Protein AF-A0A645IFC3-F1 (afdb_monomer)

Secondary structure (DSSP, 8-state):
--HHHHHHHHHHHHHHHHHHT--TT--EEEEEEEETTEEEEEEEEE-TTSS-EEEEEEEEEGGGHHHHHHHHHHHHIIIIIHHHHHHHH--

Nearest PDB structures (foldseek):
  1ypn-assembly1_A  TM=9.406E-01  e=2.225E-09  Escherichia coli
  2ypn-assembly1_A  TM=9.308E-01  e=8.409E-09  Escherichia coli
  1pda-assembly1_A  TM=9.397E-01  e=8.958E-09  Escherichia coli
  5h6o-assembly1_A  TM=9.468E-01  e=8.958E-09  Vibrio cholerae
  1ah5-assembly1_A  TM=9.312E-01  e=1.395E-08  Escherichia coli

pLDDT: mean 88.87, std 12.13, range [46.0, 98.25]

Radius of gyration: 13.33 Å; Cα contacts (8 Å, |Δi|>4): 161; chains: 1; bounding box: 34×25×36 Å

Foldseek 3Di:
DDPLQVVLFVLLQVLLCVLLPADPPWPKDWTWDDDPQKIKIKIKGAAPVRPDMQIDIDMDGSVCSNVRSNVRNVVSCVVCSVVSRVVVVVD

Organism: NCBI:txid1076179

Solvent-accessible surface area (backbone atoms only — not comparable to full-atom values): 4993 Å² total; per-residue (Å²): 138,56,71,67,51,53,48,27,24,52,41,14,41,52,31,19,53,62,64,59,61,62,60,103,81,57,58,65,49,65,49,48,50,64,62,88,65,34,30,40,39,40,37,36,40,43,32,95,86,65,85,47,76,41,73,54,70,50,73,47,47,40,92,42,20,47,59,52,13,37,53,49,29,54,51,44,38,74,70,51,34,44,61,48,54,54,68,62,69,80,112

Mean predicted aligned error: 4.61 Å

Sequence (91 aa):
MNDNDTIAAVTAERAYLREVQGGCQVPVGVHGEVNGDQLLLEATILKIDGTREVREQICGNCSEAEALGVKLAQQMLAAGGKEILDELIEY

Structure (mmCIF, N/CA/C/O backbone):
data_AF-A0A645IFC3-F1
#
_entry.id   AF-A0A645IFC3-F1
#
loop_
_atom_site.group_PDB
_atom_site.id
_atom_site.type_symbol
_atom_site.label_atom_id
_atom_site.label_alt_id
_atom_site.label_comp_id
_atom_site.label_asym_id
_atom_site.label_entity_id
_atom_site.label_seq_id
_atom_site.pdbx_PDB_ins_code
_atom_site.Cartn_x
_atom_site.Cartn_y
_atom_site.Cartn_z
_atom_site.occupancy
_atom_site.B_iso_or_equiv
_atom_site.auth_seq_id
_atom_site.auth_comp_id
_atom_site.auth_asym_id
_atom_site.auth_atom_id
_atom_site.pdbx_PDB_model_num
ATOM 1 N N . MET A 1 1 ? -6.924 16.644 14.510 1.00 52.72 1 MET A N 1
ATOM 2 C CA . MET A 1 1 ? -6.163 15.545 13.892 1.00 52.72 1 MET A CA 1
ATOM 3 C C . MET A 1 1 ? -5.939 14.525 14.994 1.00 52.72 1 MET A C 1
ATOM 5 O O . MET A 1 1 ? -5.368 14.898 16.009 1.00 52.72 1 MET A O 1
ATOM 9 N N . ASN A 1 2 ? -6.553 13.349 14.876 1.00 66.25 2 ASN A N 1
ATOM 10 C CA . ASN A 1 2 ? -6.587 12.314 15.912 1.00 66.25 2 ASN A CA 1
ATOM 11 C C . ASN A 1 2 ? -5.379 11.378 15.746 1.00 66.25 2 ASN A C 1
ATOM 13 O O . ASN A 1 2 ? -5.032 11.018 14.618 1.00 66.25 2 ASN A O 1
ATOM 17 N N . ASP A 1 3 ? -4.766 10.945 16.849 1.00 80.06 3 ASP A N 1
ATOM 18 C CA . ASP A 1 3 ? -3.682 9.953 16.806 1.00 80.06 3 ASP A CA 1
ATOM 19 C C . ASP A 1 3 ? -4.161 8.626 16.191 1.00 80.06 3 ASP A C 1
ATOM 21 O O . ASP A 1 3 ? -3.453 8.029 15.384 1.00 80.06 3 ASP A O 1
ATOM 25 N N . ASN A 1 4 ? -5.397 8.204 16.488 1.00 85.12 4 ASN A N 1
ATOM 26 C CA . ASN A 1 4 ? -5.975 6.952 15.979 1.00 85.12 4 ASN A CA 1
ATOM 27 C C . ASN A 1 4 ? -6.153 6.935 14.453 1.00 85.12 4 ASN A C 1
ATOM 29 O O . ASN A 1 4 ? -5.860 5.922 13.822 1.00 85.12 4 ASN A O 1
ATOM 33 N N . ASP A 1 5 ? -6.579 8.051 13.861 1.00 90.44 5 ASP A N 1
ATOM 34 C CA . ASP A 1 5 ? -6.755 8.189 12.410 1.00 90.44 5 ASP A CA 1
ATOM 35 C C . ASP A 1 5 ? -5.402 8.030 11.700 1.00 90.44 5 ASP A C 1
ATOM 37 O O . ASP A 1 5 ? -5.254 7.274 10.740 1.00 90.44 5 ASP A O 1
ATOM 41 N N . THR A 1 6 ? -4.378 8.689 12.248 1.00 91.44 6 THR A N 1
ATOM 42 C CA . THR A 1 6 ? -3.005 8.617 11.734 1.00 91.44 6 THR A CA 1
ATOM 43 C C . THR A 1 6 ? -2.445 7.203 11.882 1.00 91.44 6 THR A C 1
ATOM 45 O O . THR A 1 6 ? -1.808 6.691 10.965 1.00 91.44 6 THR A O 1
ATOM 48 N N . ILE A 1 7 ? -2.708 6.538 13.012 1.00 94.75 7 ILE A N 1
ATOM 49 C CA . ILE A 1 7 ? -2.288 5.153 13.244 1.00 94.75 7 ILE A CA 1
ATOM 50 C C . ILE A 1 7 ? -2.918 4.216 12.211 1.00 94.75 7 ILE A C 1
ATOM 52 O O . ILE A 1 7 ? -2.201 3.382 11.659 1.00 94.75 7 ILE A O 1
ATOM 56 N N . ALA A 1 8 ? -4.216 4.342 11.925 1.00 96.12 8 ALA A N 1
ATOM 57 C CA . ALA A 1 8 ? -4.897 3.487 10.954 1.00 96.12 8 ALA A CA 1
ATOM 58 C C . ALA A 1 8 ? -4.332 3.677 9.537 1.00 96.12 8 ALA A C 1
ATOM 60 O O . ALA A 1 8 ? -3.926 2.696 8.910 1.00 96.12 8 ALA A O 1
ATOM 61 N N . ALA A 1 9 ? -4.214 4.925 9.071 1.00 96.81 9 ALA A N 1
ATOM 62 C CA . ALA A 1 9 ? -3.635 5.234 7.763 1.00 96.81 9 ALA A CA 1
ATOM 63 C C . ALA A 1 9 ? -2.202 4.690 7.630 1.00 96.81 9 ALA A C 1
ATOM 65 O O . ALA A 1 9 ? -1.919 3.888 6.740 1.00 96.81 9 ALA A O 1
ATOM 66 N N . VAL A 1 10 ? -1.321 5.016 8.583 1.00 96.44 10 VAL A N 1
ATOM 67 C CA . VAL A 1 10 ? 0.082 4.564 8.574 1.00 96.44 10 VAL A CA 1
ATOM 68 C C . VAL A 1 10 ? 0.189 3.040 8.672 1.00 96.44 10 VAL A C 1
ATOM 70 O O . VAL A 1 10 ? 1.088 2.440 8.082 1.00 96.44 10 VAL A O 1
ATOM 73 N N . THR A 1 11 ? -0.706 2.381 9.412 1.00 97.25 11 THR A N 1
ATOM 74 C CA . THR A 1 11 ? -0.724 0.913 9.510 1.00 97.25 11 THR A CA 1
ATOM 75 C C . THR A 1 11 ? -1.009 0.283 8.153 1.00 97.25 11 THR A C 1
ATOM 77 O O . THR A 1 11 ? -0.281 -0.621 7.738 1.00 97.25 11 THR A O 1
ATOM 80 N N . ALA A 1 12 ? -2.011 0.790 7.438 1.00 97.81 12 ALA A N 1
ATOM 81 C CA . ALA A 1 12 ? -2.363 0.307 6.111 1.00 97.81 12 ALA A CA 1
ATOM 82 C C . ALA A 1 12 ? -1.266 0.595 5.074 1.00 97.81 12 ALA A C 1
ATOM 84 O O . ALA A 1 12 ? -0.862 -0.312 4.347 1.00 97.81 12 ALA A O 1
ATOM 85 N N . GLU A 1 13 ? -0.715 1.812 5.063 1.00 96.44 13 GLU A N 1
ATOM 86 C CA . GLU A 1 13 ? 0.401 2.204 4.189 1.00 96.44 13 GLU A CA 1
ATOM 87 C C . GLU A 1 13 ? 1.621 1.294 4.394 1.00 96.44 13 GLU A C 1
ATOM 89 O O . GLU A 1 13 ? 2.207 0.776 3.442 1.00 96.44 13 GLU A O 1
ATOM 94 N N . ARG A 1 14 ? 1.991 1.029 5.654 1.00 95.31 14 ARG A N 1
ATOM 95 C CA . ARG A 1 14 ? 3.120 0.147 5.980 1.00 95.31 14 ARG A CA 1
ATOM 96 C C . ARG A 1 14 ? 2.850 -1.304 5.612 1.00 95.31 14 ARG A C 1
ATOM 98 O O . ARG A 1 14 ? 3.779 -1.982 5.180 1.00 95.31 14 ARG A O 1
ATOM 105 N N . ALA A 1 15 ? 1.630 -1.792 5.819 1.00 95.88 15 ALA A N 1
ATOM 106 C CA . ALA A 1 15 ? 1.242 -3.144 5.430 1.00 95.88 15 ALA A CA 1
ATOM 107 C C . ALA A 1 15 ? 1.327 -3.321 3.908 1.00 95.88 15 ALA A C 1
ATOM 109 O O . ALA A 1 15 ? 1.937 -4.280 3.441 1.00 95.88 15 ALA A O 1
ATOM 110 N N . TYR A 1 16 ? 0.829 -2.342 3.150 1.00 95.75 16 TYR A N 1
ATOM 111 C CA . TYR A 1 16 ? 0.953 -2.298 1.697 1.00 95.75 16 TYR A CA 1
ATOM 112 C C . TYR A 1 16 ? 2.423 -2.326 1.244 1.00 95.75 16 TYR A C 1
ATOM 114 O O . TYR A 1 16 ? 2.816 -3.198 0.472 1.00 95.75 16 TYR A O 1
ATOM 122 N N . LEU A 1 17 ? 3.272 -1.434 1.772 1.00 91.88 17 LEU A N 1
ATOM 123 C CA . LEU A 1 17 ? 4.691 -1.363 1.385 1.00 91.88 17 LEU A CA 1
ATOM 124 C C . LEU A 1 17 ? 5.467 -2.648 1.715 1.00 91.88 17 LEU A C 1
ATOM 126 O O . LEU A 1 17 ? 6.344 -3.051 0.953 1.00 91.88 17 LEU A O 1
ATOM 130 N N . ARG A 1 18 ? 5.150 -3.298 2.843 1.00 91.56 18 ARG A N 1
ATOM 131 C CA . ARG A 1 18 ? 5.746 -4.590 3.225 1.00 91.56 18 ARG A CA 1
ATOM 132 C C . ARG A 1 18 ? 5.379 -5.699 2.246 1.00 91.56 18 ARG A C 1
ATOM 134 O O . ARG A 1 18 ? 6.240 -6.512 1.928 1.00 91.56 18 ARG A O 1
ATOM 141 N N . GLU A 1 19 ? 4.130 -5.729 1.794 1.00 92.12 19 GLU A N 1
ATOM 142 C CA . GLU A 1 19 ? 3.624 -6.766 0.892 1.00 92.12 19 GLU A CA 1
ATOM 143 C C . GLU A 1 19 ? 4.137 -6.584 -0.542 1.00 92.12 19 GLU A C 1
ATOM 145 O O . GLU A 1 19 ? 4.500 -7.559 -1.191 1.00 92.12 19 GLU A O 1
ATOM 150 N N . VAL A 1 20 ? 4.245 -5.341 -1.025 1.00 87.31 20 VAL A N 1
ATOM 151 C CA . VAL A 1 20 ? 4.785 -5.046 -2.366 1.00 87.31 20 VAL A CA 1
ATOM 152 C C . VAL A 1 20 ? 6.274 -5.415 -2.484 1.00 87.31 20 VAL A C 1
ATOM 154 O O . VAL A 1 20 ? 6.758 -5.608 -3.594 1.00 87.31 20 VAL A O 1
ATOM 157 N N . GLN A 1 21 ? 7.000 -5.555 -1.363 1.00 73.69 21 GLN A N 1
ATOM 158 C CA . GLN A 1 21 ? 8.418 -5.962 -1.310 1.00 73.69 21 GLN A CA 1
ATOM 159 C C . GLN A 1 21 ? 9.328 -5.202 -2.294 1.00 73.69 21 GLN A C 1
ATOM 161 O O . GLN A 1 21 ? 10.321 -5.733 -2.790 1.00 73.69 21 GLN A O 1
ATOM 166 N N . GLY A 1 22 ? 9.012 -3.935 -2.572 1.00 59.31 22 GLY A N 1
ATOM 167 C CA . GLY A 1 22 ? 9.824 -3.108 -3.451 1.00 59.31 22 GLY A CA 1
ATOM 168 C C . GLY A 1 22 ? 11.172 -2.823 -2.797 1.00 59.31 22 GLY A C 1
ATOM 169 O O . GLY A 1 22 ? 11.232 -2.262 -1.702 1.00 59.31 22 GLY A O 1
ATOM 170 N N . GLY A 1 23 ? 12.270 -3.194 -3.456 1.00 56.47 23 GLY A N 1
ATOM 171 C CA . GLY A 1 23 ? 13.592 -2.693 -3.086 1.00 56.47 23 GLY A CA 1
ATOM 172 C C . GLY A 1 23 ? 13.615 -1.156 -3.066 1.00 56.47 23 GLY A C 1
ATOM 173 O O . GLY A 1 23 ? 12.713 -0.496 -3.574 1.00 56.47 23 GLY A O 1
ATOM 174 N N . CYS A 1 24 ? 14.679 -0.562 -2.520 1.00 58.19 24 CYS A N 1
ATOM 175 C CA . CYS A 1 24 ? 14.832 0.893 -2.321 1.00 58.19 24 CYS A CA 1
ATOM 176 C C . CYS A 1 24 ? 14.664 1.768 -3.596 1.00 58.19 24 CYS A C 1
ATOM 178 O O . CYS A 1 24 ? 14.724 2.989 -3.514 1.00 58.19 24 CYS A O 1
ATOM 180 N N . GLN A 1 25 ? 14.495 1.162 -4.776 1.00 60.69 25 GLN A N 1
ATOM 181 C CA . GLN A 1 25 ? 14.457 1.818 -6.086 1.00 60.69 25 GLN A CA 1
ATOM 182 C C . GLN A 1 25 ? 13.101 1.724 -6.802 1.00 60.69 25 GLN A C 1
ATOM 184 O O . GLN A 1 25 ? 12.994 2.145 -7.951 1.00 60.69 25 GLN A O 1
ATOM 189 N N . VAL A 1 26 ? 12.061 1.187 -6.160 1.00 67.94 26 VAL A N 1
ATOM 190 C CA . VAL A 1 26 ? 10.755 1.049 -6.812 1.00 67.94 26 VAL A CA 1
ATOM 191 C C . VAL A 1 26 ? 9.904 2.312 -6.606 1.00 67.94 26 VAL A C 1
ATOM 193 O O . VAL A 1 26 ? 9.649 2.681 -5.457 1.00 67.94 26 VAL A O 1
ATOM 196 N N . PRO A 1 27 ? 9.413 2.968 -7.678 1.00 80.62 27 PRO A N 1
ATOM 197 C CA . PRO A 1 27 ?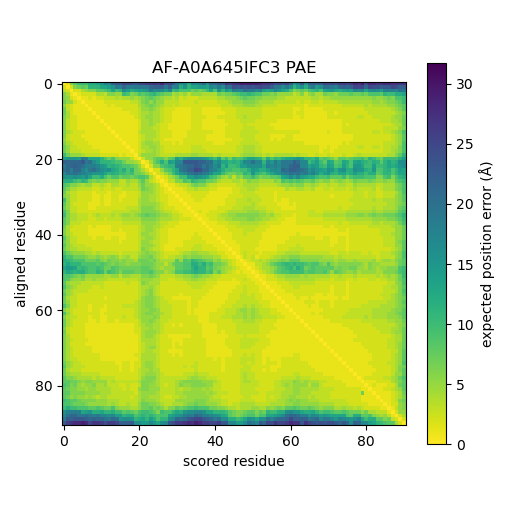 8.544 4.131 -7.555 1.00 80.62 27 PRO A CA 1
ATOM 198 C C . PRO A 1 27 ? 7.111 3.685 -7.225 1.00 80.62 27 PRO A C 1
ATOM 200 O O . PRO A 1 2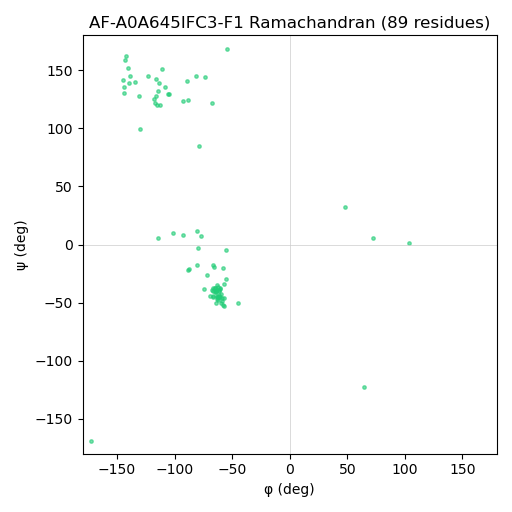7 ? 6.256 3.512 -8.096 1.00 80.62 27 PRO A O 1
ATOM 203 N N . VAL A 1 28 ? 6.876 3.485 -5.928 1.00 89.00 28 VAL A N 1
ATOM 204 C CA . VAL A 1 28 ? 5.583 3.125 -5.338 1.00 89.00 28 VAL A CA 1
ATOM 205 C C . VAL A 1 28 ? 5.098 4.257 -4.441 1.00 89.00 28 VAL A C 1
ATOM 207 O O . VAL A 1 28 ? 5.844 4.749 -3.596 1.00 89.00 28 VAL A O 1
ATOM 210 N N . GLY A 1 29 ? 3.837 4.650 -4.603 1.00 91.50 29 GLY A N 1
ATOM 211 C CA . GLY A 1 29 ? 3.138 5.574 -3.714 1.00 91.50 29 GLY A CA 1
ATOM 212 C C . GLY A 1 29 ? 1.969 4.878 -3.028 1.00 91.50 29 GLY A C 1
ATOM 213 O O . GLY A 1 29 ? 1.296 4.057 -3.644 1.00 91.50 29 GLY A O 1
ATOM 214 N N . VAL A 1 30 ? 1.723 5.207 -1.764 1.00 95.50 30 VAL A N 1
ATOM 215 C CA . VAL A 1 30 ? 0.517 4.805 -1.034 1.00 95.50 30 VAL A CA 1
ATOM 216 C C . VAL A 1 30 ? 0.108 5.930 -0.093 1.00 95.50 30 VAL A C 1
ATOM 218 O O . VAL A 1 30 ? 0.976 6.595 0.474 1.00 95.50 30 VAL A O 1
ATOM 221 N N . HIS A 1 31 ? -1.193 6.161 0.039 1.00 97.31 31 HIS A N 1
ATOM 222 C CA . HIS A 1 31 ? -1.751 7.175 0.919 1.00 97.31 31 HIS A CA 1
ATOM 223 C C . HIS A 1 31 ? -3.064 6.697 1.540 1.00 97.31 31 HIS A C 1
ATOM 225 O O . HIS A 1 31 ? -3.945 6.207 0.833 1.00 97.31 31 HIS A O 1
ATOM 231 N N . GLY A 1 32 ? -3.180 6.824 2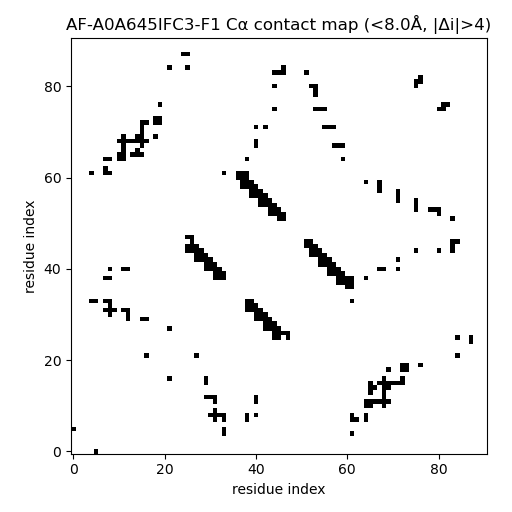.862 1.00 96.75 32 GLY A N 1
ATOM 232 C CA . GLY A 1 32 ? -4.404 6.560 3.610 1.00 96.75 32 GLY A CA 1
ATOM 233 C C . GLY A 1 32 ? -5.106 7.839 4.069 1.00 96.75 32 GLY A C 1
ATOM 234 O O . GLY A 1 32 ? -4.500 8.670 4.745 1.00 96.75 32 GLY A O 1
ATOM 235 N N . GLU A 1 33 ? -6.403 7.956 3.792 1.00 97.06 33 GLU A N 1
ATOM 236 C CA . GLU A 1 33 ? -7.282 9.000 4.325 1.00 97.06 33 GLU A CA 1
ATOM 237 C C . GLU A 1 33 ? -8.369 8.377 5.212 1.00 97.06 33 GLU A C 1
ATOM 239 O O . GLU A 1 33 ? -9.075 7.452 4.806 1.00 97.06 33 GLU A O 1
ATOM 244 N N . VAL A 1 34 ? -8.515 8.888 6.438 1.00 96.75 34 VAL A N 1
ATOM 245 C CA . VAL A 1 34 ? -9.524 8.419 7.398 1.00 96.75 34 VAL A CA 1
ATOM 246 C C . VAL A 1 34 ? -10.662 9.426 7.506 1.00 96.75 34 VAL A C 1
ATOM 248 O O . VAL A 1 34 ? -10.441 10.608 7.766 1.00 96.75 34 VAL A O 1
ATOM 251 N N . ASN A 1 35 ? -11.893 8.933 7.376 1.00 94.12 35 ASN A N 1
ATOM 252 C CA . ASN A 1 35 ? -13.116 9.695 7.594 1.00 94.12 35 ASN A CA 1
ATOM 253 C C . ASN A 1 35 ? -14.053 8.924 8.536 1.00 94.12 35 ASN A C 1
ATOM 255 O O . ASN A 1 35 ? -14.744 7.984 8.134 1.00 94.12 35 ASN A O 1
ATOM 259 N N . GLY A 1 36 ? -14.052 9.311 9.814 1.00 92.56 36 GLY A N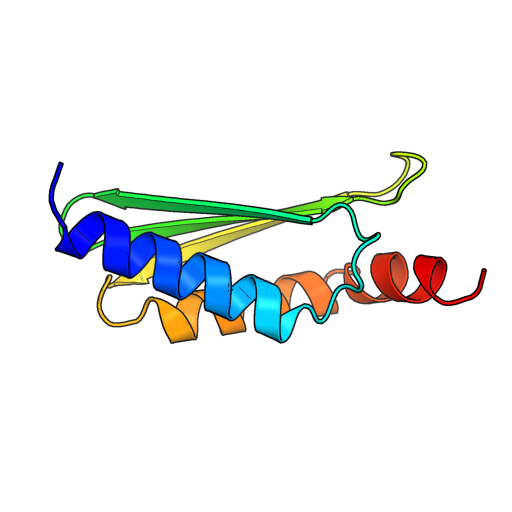 1
ATOM 260 C CA . GLY A 1 36 ? -14.744 8.569 10.867 1.00 92.56 36 GLY A CA 1
ATOM 261 C C . GLY A 1 36 ? -14.132 7.179 11.050 1.00 92.56 36 GLY A C 1
ATOM 262 O O . GLY A 1 36 ? -12.935 7.056 11.285 1.00 92.56 36 GLY A O 1
ATOM 263 N N . ASP A 1 37 ? -14.949 6.135 10.903 1.00 94.75 37 ASP A N 1
ATOM 264 C CA . ASP A 1 37 ? -14.513 4.736 11.038 1.00 94.75 37 ASP A CA 1
ATOM 265 C C . ASP A 1 37 ? -14.097 4.100 9.700 1.00 94.75 37 ASP A C 1
ATOM 267 O O . ASP A 1 37 ? -13.925 2.881 9.616 1.00 94.75 37 ASP A O 1
ATOM 271 N N . GLN A 1 38 ? -14.003 4.892 8.630 1.00 97.00 38 GLN A N 1
ATOM 272 C CA . GLN A 1 38 ? -13.615 4.426 7.302 1.00 97.00 38 GLN A CA 1
ATOM 273 C C . GLN A 1 38 ? -12.216 4.908 6.941 1.00 97.00 38 GLN A C 1
ATOM 275 O O . GLN A 1 38 ? -11.893 6.081 7.110 1.00 97.00 38 GLN A O 1
ATOM 280 N N . LEU A 1 39 ? -11.424 3.995 6.390 1.00 97.81 39 LEU A N 1
ATOM 281 C CA . LEU A 1 39 ? -10.120 4.249 5.804 1.00 97.81 39 LEU A CA 1
ATOM 282 C C . LEU A 1 39 ? -10.212 4.015 4.296 1.00 97.81 39 LEU A C 1
ATOM 284 O O . LEU A 1 39 ? -10.505 2.899 3.864 1.00 97.81 39 LEU A O 1
ATOM 288 N N . LEU A 1 40 ? -9.926 5.054 3.516 1.00 98.25 40 LEU A N 1
ATOM 289 C CA . LEU A 1 40 ? -9.623 4.955 2.094 1.00 98.25 40 LEU A CA 1
ATOM 290 C C . LEU A 1 40 ? -8.107 4.828 1.943 1.00 98.25 40 LEU A C 1
ATOM 292 O O . LEU A 1 40 ? -7.367 5.674 2.430 1.00 98.25 40 LEU A O 1
ATOM 296 N N . LEU A 1 41 ? -7.650 3.773 1.280 1.00 98.19 41 LEU A N 1
ATOM 297 C CA . LEU A 1 41 ? -6.250 3.560 0.945 1.00 98.19 41 LEU A CA 1
ATOM 298 C C . LEU A 1 41 ? -6.100 3.593 -0.574 1.00 98.19 41 LEU A C 1
ATOM 300 O O . LEU A 1 41 ? -6.693 2.772 -1.273 1.00 98.19 41 LEU A O 1
ATOM 304 N N . GLU A 1 42 ? -5.291 4.516 -1.071 1.00 97.94 42 GLU A N 1
ATOM 305 C CA . GLU A 1 42 ? -4.970 4.673 -2.487 1.00 97.94 42 GLU A CA 1
ATOM 306 C C . GLU A 1 42 ? -3.500 4.348 -2.713 1.00 97.94 42 GLU A C 1
ATOM 308 O O . GLU A 1 42 ? -2.643 4.743 -1.921 1.00 97.94 42 GLU A O 1
ATOM 313 N N . ALA A 1 43 ? -3.184 3.641 -3.795 1.00 96.38 43 ALA A N 1
ATOM 314 C CA . ALA A 1 43 ? -1.807 3.305 -4.114 1.00 96.38 43 ALA A CA 1
ATOM 315 C C . ALA A 1 43 ? -1.516 3.331 -5.613 1.00 96.38 43 ALA A C 1
ATOM 317 O O . ALA A 1 43 ? -2.400 3.272 -6.470 1.00 96.38 43 ALA A O 1
ATOM 318 N N . THR A 1 44 ? -0.236 3.469 -5.939 1.00 94.75 44 THR A N 1
ATOM 319 C CA . THR A 1 44 ? 0.264 3.544 -7.309 1.00 94.75 44 THR A CA 1
ATOM 320 C C . THR A 1 44 ? 1.613 2.837 -7.416 1.00 94.75 44 THR A C 1
ATOM 322 O O . THR A 1 44 ? 2.489 3.040 -6.578 1.00 94.75 44 THR A O 1
ATOM 325 N N . ILE A 1 45 ? 1.790 2.029 -8.461 1.00 91.81 45 ILE A N 1
ATOM 326 C CA . ILE A 1 45 ? 3.065 1.434 -8.874 1.00 91.81 45 ILE A CA 1
ATOM 327 C C . ILE A 1 45 ? 3.381 1.981 -10.263 1.00 91.81 45 ILE A C 1
ATOM 329 O O . ILE A 1 45 ? 2.587 1.823 -11.190 1.00 91.81 45 ILE A O 1
ATOM 333 N N . LEU A 1 46 ? 4.532 2.630 -10.405 1.00 89.62 46 LEU A N 1
ATOM 334 C CA . LEU A 1 46 ? 4.986 3.217 -11.663 1.00 89.62 46 LEU A CA 1
ATOM 335 C C . LEU A 1 46 ? 6.180 2.435 -12.205 1.00 89.62 46 LEU A C 1
ATOM 337 O O . LEU A 1 46 ? 6.978 1.877 -11.454 1.00 89.62 46 LEU A O 1
ATOM 341 N N . LYS A 1 47 ? 6.337 2.422 -13.524 1.00 86.94 47 LYS A N 1
ATOM 342 C CA . LYS A 1 47 ? 7.612 2.060 -14.142 1.00 86.94 47 LYS A CA 1
ATOM 343 C C . LYS A 1 47 ? 8.545 3.272 -14.115 1.00 86.94 47 LYS A C 1
ATOM 345 O O . LYS A 1 47 ? 8.085 4.398 -14.286 1.00 86.94 47 LYS A O 1
ATOM 350 N N . ILE A 1 48 ? 9.853 3.059 -13.934 1.00 81.31 48 ILE A N 1
ATOM 351 C CA . ILE A 1 48 ? 10.850 4.150 -13.858 1.00 81.31 48 ILE A CA 1
ATOM 352 C C . ILE A 1 48 ? 10.833 5.052 -15.103 1.00 81.31 48 ILE A C 1
ATOM 354 O O . ILE A 1 48 ? 11.047 6.256 -14.993 1.00 81.31 48 ILE A O 1
ATOM 358 N N . ASP A 1 49 ? 10.549 4.490 -16.280 1.00 83.06 49 ASP A N 1
ATOM 359 C CA . ASP A 1 49 ? 10.438 5.248 -17.534 1.00 83.06 49 ASP A CA 1
ATOM 360 C C . ASP A 1 49 ? 9.086 5.976 -17.707 1.00 83.06 49 ASP A C 1
ATOM 362 O O . ASP A 1 49 ? 8.893 6.684 -18.695 1.00 83.06 49 ASP A O 1
ATOM 366 N N . GLY A 1 50 ? 8.148 5.805 -16.768 1.00 81.44 50 GLY A N 1
ATOM 367 C CA . GLY A 1 50 ? 6.812 6.403 -16.782 1.00 81.44 50 GLY A CA 1
ATOM 368 C C . GLY A 1 50 ? 5.843 5.816 -17.813 1.00 81.44 50 GLY A C 1
ATOM 369 O O . GLY A 1 50 ? 4.739 6.331 -17.963 1.00 81.44 50 GLY A O 1
ATOM 370 N N . THR A 1 51 ? 6.216 4.758 -18.537 1.00 86.19 51 THR A N 1
ATOM 371 C CA . THR A 1 51 ? 5.387 4.201 -19.626 1.00 86.19 51 THR A CA 1
ATOM 372 C C . THR A 1 51 ? 4.256 3.297 -19.142 1.00 86.19 51 THR A C 1
ATOM 374 O O . THR A 1 51 ? 3.317 3.034 -19.895 1.00 86.19 51 THR A O 1
ATOM 377 N N . ARG A 1 52 ? 4.340 2.809 -17.899 1.00 87.50 52 ARG A N 1
ATOM 378 C CA . ARG A 1 52 ? 3.344 1.934 -17.270 1.00 87.50 52 ARG A CA 1
ATOM 379 C C . ARG A 1 52 ? 3.047 2.409 -15.851 1.00 87.50 52 ARG A C 1
ATOM 381 O O . ARG A 1 52 ? 3.959 2.770 -15.108 1.00 87.50 52 ARG A O 1
ATOM 388 N N . GLU A 1 53 ? 1.772 2.358 -15.490 1.00 91.62 53 GLU A N 1
ATOM 389 C CA . GLU A 1 53 ? 1.249 2.685 -14.165 1.00 91.62 53 GLU A CA 1
ATOM 390 C C . GLU A 1 53 ? 0.158 1.671 -13.807 1.00 91.62 53 GLU A C 1
ATOM 392 O O . GLU A 1 53 ? -0.670 1.321 -14.649 1.00 91.62 53 GLU A O 1
ATOM 397 N N . VAL A 1 54 ? 0.147 1.224 -12.554 1.00 93.50 54 VAL A N 1
ATO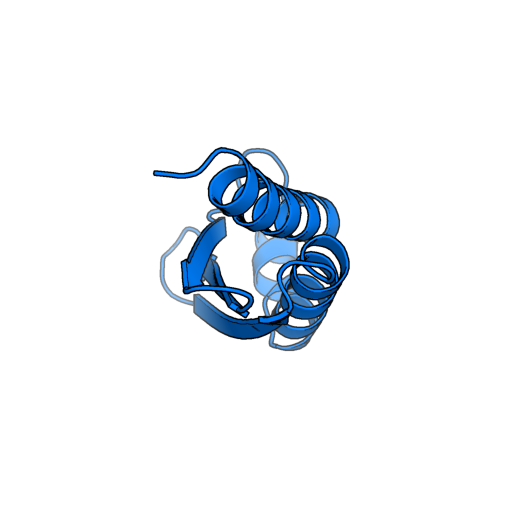M 398 C CA . VAL A 1 54 ? -0.993 0.552 -11.926 1.00 93.50 54 VAL A CA 1
ATOM 399 C C . VAL A 1 54 ? -1.429 1.426 -10.765 1.00 93.50 54 VAL A C 1
ATOM 401 O O . VAL A 1 54 ? -0.613 1.746 -9.902 1.00 93.50 54 VAL A O 1
ATOM 404 N N . ARG A 1 55 ? -2.700 1.815 -10.737 1.00 95.31 55 ARG A N 1
ATOM 405 C CA . ARG A 1 55 ? -3.292 2.622 -9.671 1.00 95.31 55 ARG A CA 1
ATOM 406 C C . ARG A 1 55 ? -4.579 1.964 -9.224 1.00 95.31 55 ARG A C 1
ATOM 408 O O . ARG A 1 55 ? -5.440 1.695 -10.051 1.00 95.31 55 ARG A O 1
ATOM 415 N N . GLU A 1 56 ? -4.701 1.747 -7.926 1.00 97.31 56 GLU A N 1
ATOM 416 C CA . GLU A 1 56 ? -5.872 1.122 -7.322 1.00 97.31 56 GLU A CA 1
ATOM 417 C C . GLU A 1 56 ? -6.184 1.787 -5.985 1.00 97.31 56 GLU A C 1
ATOM 419 O O . GLU A 1 56 ? -5.336 2.447 -5.376 1.00 97.31 56 GLU A O 1
ATOM 424 N N . GLN A 1 57 ? -7.408 1.578 -5.515 1.00 97.69 57 GLN A N 1
ATOM 425 C CA . GLN A 1 57 ? -7.846 2.039 -4.207 1.00 97.69 57 GLN A CA 1
ATOM 426 C C . GLN A 1 57 ? -8.734 1.003 -3.526 1.00 97.69 57 GLN A C 1
ATOM 428 O O . GLN A 1 57 ? -9.452 0.243 -4.177 1.00 97.69 57 GLN A O 1
ATOM 433 N N . ILE A 1 58 ? -8.736 1.004 -2.198 1.00 98.12 58 ILE A N 1
ATOM 434 C CA . ILE A 1 58 ? -9.640 0.189 -1.392 1.00 98.12 58 ILE A CA 1
ATOM 435 C C . ILE A 1 58 ? -10.162 0.998 -0.208 1.00 98.12 58 ILE A C 1
ATOM 437 O O . ILE A 1 58 ? -9.449 1.820 0.354 1.00 98.12 58 ILE A O 1
ATOM 441 N N . CYS A 1 59 ? -11.410 0.754 0.180 1.00 97.81 59 CYS A N 1
ATOM 442 C CA . CYS A 1 59 ? -12.016 1.357 1.360 1.00 97.81 59 CYS A CA 1
ATOM 443 C C . CYS A 1 59 ? -12.510 0.261 2.308 1.00 97.81 59 CYS A C 1
ATOM 445 O O . CYS A 1 59 ? -12.966 -0.795 1.857 1.00 97.81 59 CYS A O 1
ATOM 447 N N . GLY A 1 60 ? -12.415 0.509 3.610 1.00 97.81 60 GLY A N 1
ATOM 448 C CA . GLY A 1 60 ? -12.928 -0.386 4.639 1.00 97.81 60 GLY A CA 1
ATOM 449 C C . GLY A 1 60 ? -12.847 0.229 6.027 1.00 97.81 60 GLY A C 1
ATOM 450 O O . GLY A 1 60 ? -12.600 1.425 6.177 1.00 97.81 60 GLY A O 1
ATOM 451 N N . ASN A 1 61 ? -13.080 -0.579 7.060 1.00 97.69 61 ASN A N 1
ATOM 452 C CA . ASN A 1 61 ? -13.054 -0.073 8.426 1.00 97.69 61 ASN A CA 1
ATOM 453 C C . ASN A 1 61 ? -11.613 0.201 8.896 1.00 97.69 61 ASN A C 1
AT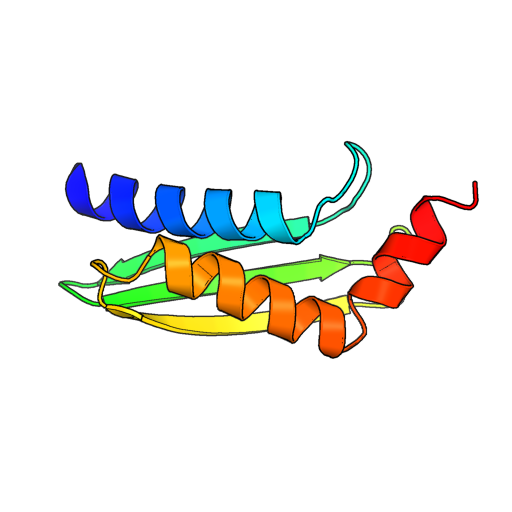OM 455 O O . ASN A 1 61 ? -10.705 -0.572 8.596 1.00 97.69 61 ASN A O 1
ATOM 459 N N . CYS A 1 62 ? -11.399 1.248 9.699 1.00 96.19 62 CYS A N 1
ATOM 460 C CA . CYS A 1 62 ? -10.090 1.547 10.299 1.00 96.19 62 CYS A CA 1
ATOM 461 C C . CYS A 1 62 ? -9.513 0.373 11.116 1.00 96.19 62 CYS A C 1
ATOM 463 O O . CYS A 1 62 ? -8.297 0.205 11.181 1.00 96.19 62 CYS A O 1
ATOM 465 N N . SER A 1 63 ? -10.367 -0.470 11.706 1.00 96.69 63 SER A N 1
ATOM 466 C CA . SER A 1 63 ? -9.950 -1.695 12.410 1.00 96.69 63 SER A CA 1
ATOM 467 C C . SER A 1 63 ? -9.339 -2.764 11.494 1.00 96.69 63 SER A C 1
ATOM 469 O O . SER A 1 63 ? -8.631 -3.646 11.973 1.00 96.69 63 SER A O 1
ATOM 471 N N . GLU A 1 64 ? -9.559 -2.667 10.182 1.00 97.31 64 GLU A N 1
ATOM 472 C CA . GLU A 1 64 ? -9.042 -3.582 9.162 1.00 97.31 64 GLU A CA 1
ATOM 473 C C . GLU A 1 64 ? -7.822 -3.007 8.425 1.00 97.31 64 GLU A C 1
ATOM 475 O O . GLU A 1 64 ? -7.394 -3.578 7.424 1.00 97.31 64 GLU A O 1
ATOM 480 N N . ALA A 1 65 ? -7.247 -1.895 8.898 1.00 97.44 65 ALA A N 1
ATOM 481 C CA . ALA A 1 65 ? -6.188 -1.147 8.215 1.00 97.44 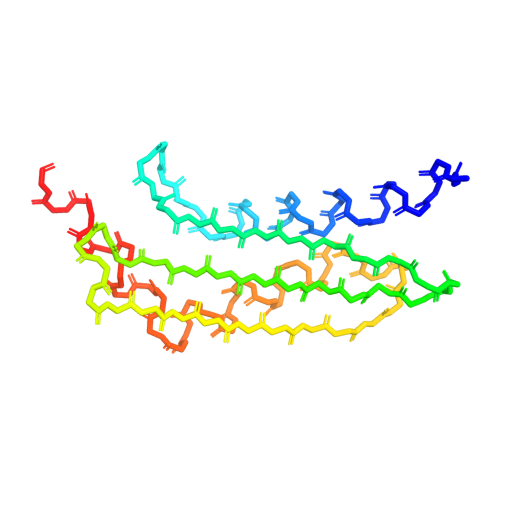65 ALA A CA 1
ATOM 482 C C . ALA A 1 65 ? -5.062 -2.024 7.636 1.00 97.44 65 ALA A C 1
ATOM 484 O O . ALA A 1 65 ? -4.735 -1.925 6.454 1.00 97.44 65 ALA A O 1
ATOM 485 N N . GLU A 1 66 ? -4.493 -2.925 8.439 1.00 97.88 66 GLU A N 1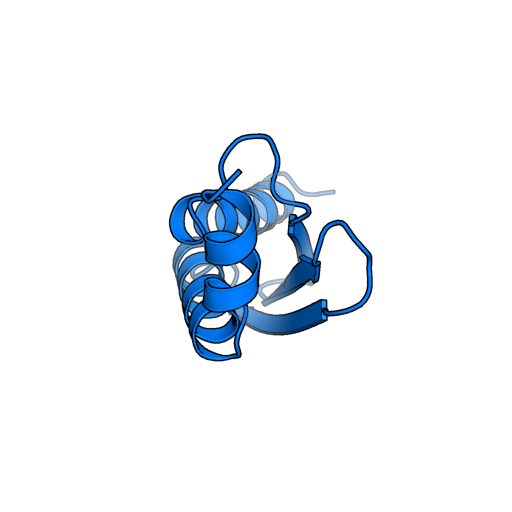
ATOM 486 C CA . GLU A 1 66 ? -3.434 -3.831 7.980 1.00 97.88 66 GLU A CA 1
ATOM 487 C C . GLU A 1 66 ? -3.914 -4.768 6.860 1.00 97.88 66 GLU A C 1
ATOM 489 O O . GLU A 1 66 ? -3.243 -4.912 5.836 1.00 97.88 66 GLU A O 1
ATOM 494 N N . ALA A 1 67 ? -5.103 -5.357 7.015 1.00 98.25 67 ALA A N 1
ATOM 495 C CA . ALA A 1 67 ? -5.689 -6.245 6.017 1.00 98.25 67 ALA A CA 1
ATOM 496 C C . ALA A 1 67 ? -6.006 -5.505 4.709 1.00 98.25 67 ALA A C 1
ATOM 498 O O . ALA A 1 67 ? -5.791 -6.060 3.631 1.00 98.25 67 ALA A O 1
ATOM 499 N N . LEU A 1 68 ? -6.467 -4.252 4.788 1.00 98.25 68 LEU A N 1
ATOM 500 C CA . LEU A 1 68 ? -6.687 -3.391 3.623 1.00 98.25 68 LEU A CA 1
ATOM 501 C C . LEU A 1 68 ? -5.378 -3.131 2.870 1.00 98.25 68 LEU A C 1
ATOM 503 O O . LEU A 1 68 ? -5.354 -3.267 1.647 1.00 98.25 68 LEU A O 1
ATOM 507 N N . GLY A 1 69 ? -4.287 -2.847 3.588 1.00 97.69 69 GLY A N 1
ATOM 508 C CA . GLY A 1 69 ? -2.959 -2.661 2.998 1.00 97.69 69 GLY A CA 1
ATOM 509 C C . GLY A 1 69 ? -2.459 -3.890 2.239 1.00 97.69 69 GLY A C 1
ATOM 510 O O . GLY A 1 69 ? -2.098 -3.788 1.066 1.00 97.69 69 GLY A O 1
ATOM 511 N N . VAL A 1 70 ? -2.508 -5.068 2.871 1.00 97.75 70 VAL A N 1
ATOM 512 C CA . VAL A 1 70 ? -2.124 -6.344 2.233 1.00 97.75 70 VAL A CA 1
ATOM 513 C C . VAL A 1 70 ? -3.003 -6.636 1.017 1.00 97.75 70 VAL A C 1
ATOM 515 O O . VAL A 1 70 ? -2.514 -6.985 -0.058 1.00 97.75 70 VAL A O 1
ATOM 518 N N . LYS A 1 71 ? -4.317 -6.457 1.160 1.00 98.00 71 LYS A N 1
ATOM 519 C CA . LYS A 1 71 ? -5.283 -6.756 0.105 1.00 98.00 71 LYS A CA 1
ATOM 520 C C . LYS A 1 71 ? -5.131 -5.833 -1.107 1.00 98.00 71 LYS A C 1
ATOM 522 O O . LYS A 1 71 ? -5.308 -6.302 -2.232 1.00 98.00 71 LYS A O 1
ATOM 527 N N . LEU A 1 72 ? -4.828 -4.550 -0.904 1.00 97.69 72 LEU A N 1
ATOM 528 C CA . LEU A 1 72 ? -4.553 -3.619 -2.001 1.00 97.69 72 LEU A CA 1
ATOM 529 C C . LEU A 1 72 ? -3.258 -3.997 -2.727 1.00 97.69 72 LEU A C 1
ATOM 531 O O . LEU A 1 72 ? -3.246 -4.065 -3.953 1.00 97.69 72 LEU A O 1
ATOM 535 N N . ALA A 1 73 ? -2.199 -4.327 -1.984 1.00 95.38 73 ALA A N 1
ATOM 536 C CA . ALA A 1 73 ? -0.930 -4.757 -2.565 1.00 95.38 73 ALA A CA 1
ATOM 537 C C . ALA A 1 73 ? -1.098 -6.004 -3.443 1.00 95.38 73 ALA A C 1
ATOM 539 O O . ALA A 1 73 ? -0.674 -6.007 -4.594 1.00 95.38 73 ALA A O 1
ATOM 540 N N . GLN A 1 74 ? -1.788 -7.033 -2.949 1.00 95.38 74 GLN A N 1
ATOM 541 C CA . GLN A 1 74 ? -2.038 -8.260 -3.713 1.00 95.38 74 GLN A CA 1
ATOM 542 C C . GLN A 1 74 ? -2.849 -8.009 -4.988 1.00 95.38 74 GLN A C 1
ATOM 544 O O . GLN A 1 74 ? -2.537 -8.581 -6.032 1.00 95.38 74 GLN A O 1
ATOM 549 N N . GLN A 1 75 ? -3.859 -7.134 -4.925 1.00 95.44 75 GLN A N 1
ATOM 550 C CA . GLN A 1 75 ? -4.630 -6.737 -6.106 1.00 95.44 75 GLN A CA 1
ATOM 551 C C . GLN A 1 75 ? -3.748 -6.041 -7.140 1.00 95.44 75 GLN A C 1
ATOM 553 O O . GLN A 1 75 ? -3.761 -6.424 -8.305 1.00 95.44 75 GLN A O 1
ATOM 558 N N . MET A 1 76 ? -2.939 -5.071 -6.713 1.00 94.69 76 MET A N 1
ATOM 559 C CA . MET A 1 76 ? -2.064 -4.329 -7.618 1.00 94.69 76 MET A CA 1
ATOM 560 C C . MET A 1 76 ? -0.967 -5.202 -8.224 1.00 94.69 76 MET A C 1
ATOM 562 O O . MET A 1 76 ? -0.687 -5.094 -9.417 1.00 94.69 76 MET A O 1
ATOM 566 N N . LEU A 1 77 ? -0.374 -6.102 -7.436 1.00 91.94 77 LEU A N 1
ATOM 567 C CA . LEU A 1 77 ? 0.602 -7.073 -7.928 1.00 91.94 77 LEU A CA 1
ATOM 568 C C . LEU A 1 77 ? -0.011 -7.979 -9.002 1.00 91.94 77 LEU A C 1
ATOM 570 O O . LEU A 1 77 ? 0.626 -8.208 -10.026 1.00 91.94 77 LEU A O 1
ATOM 574 N N . ALA A 1 78 ? -1.248 -8.444 -8.800 1.00 92.88 78 ALA A N 1
ATOM 575 C CA . ALA A 1 78 ? -1.975 -9.257 -9.774 1.00 92.88 78 ALA A CA 1
ATOM 576 C C . ALA A 1 78 ? -2.447 -8.465 -11.010 1.00 92.88 78 ALA A C 1
ATOM 578 O O . ALA A 1 78 ? -2.606 -9.048 -12.079 1.00 92.88 78 ALA A O 1
ATOM 579 N N . ALA A 1 79 ? -2.653 -7.151 -10.881 1.00 90.94 79 ALA A N 1
ATOM 580 C CA . ALA A 1 79 ? -3.072 -6.254 -11.961 1.00 90.94 79 ALA A CA 1
ATOM 581 C C . ALA A 1 79 ? -1.919 -5.806 -12.886 1.00 90.94 79 ALA A C 1
ATOM 583 O O . ALA A 1 79 ? -2.085 -4.887 -13.687 1.00 90.94 79 ALA A O 1
ATOM 584 N N . GLY A 1 80 ? -0.747 -6.437 -12.784 1.00 88.81 80 GLY A N 1
ATOM 585 C CA . GLY A 1 80 ? 0.430 -6.120 -13.594 1.00 88.81 80 GLY A CA 1
ATOM 586 C C . GLY A 1 80 ? 1.501 -5.317 -12.859 1.00 88.81 80 GLY A C 1
ATOM 587 O O . GLY A 1 80 ? 2.529 -4.974 -13.445 1.00 88.81 80 GLY A O 1
ATOM 588 N N . GLY A 1 81 ? 1.277 -5.010 -11.574 1.00 88.56 81 GLY A N 1
ATOM 589 C CA . GLY A 1 81 ? 2.267 -4.365 -10.722 1.00 88.56 81 GLY A CA 1
ATOM 590 C C . GLY A 1 81 ? 3.506 -5.237 -10.571 1.00 88.56 81 GLY A C 1
ATOM 591 O O . GLY A 1 81 ? 4.611 -4.719 -10.658 1.00 88.56 81 GLY A O 1
ATOM 592 N N . LYS A 1 82 ? 3.337 -6.560 -10.444 1.00 88.19 82 LYS A N 1
ATOM 593 C CA . LYS A 1 82 ? 4.461 -7.489 -10.311 1.00 88.19 82 LYS A CA 1
ATOM 594 C C . LYS A 1 82 ? 5.414 -7.425 -11.504 1.00 88.19 82 LYS A C 1
ATOM 596 O O . LYS A 1 82 ? 6.612 -7.309 -11.287 1.00 88.19 82 LYS A O 1
ATOM 601 N N . GLU A 1 83 ? 4.909 -7.418 -12.737 1.00 88.00 83 GLU A N 1
ATOM 602 C CA . GLU A 1 83 ? 5.777 -7.288 -13.914 1.00 88.00 83 GLU A CA 1
ATOM 603 C C . GLU A 1 83 ? 6.572 -5.976 -13.916 1.00 88.00 83 GLU A C 1
ATOM 605 O O . GLU A 1 83 ? 7.740 -5.971 -14.288 1.00 88.00 83 GLU A O 1
ATOM 610 N N . ILE A 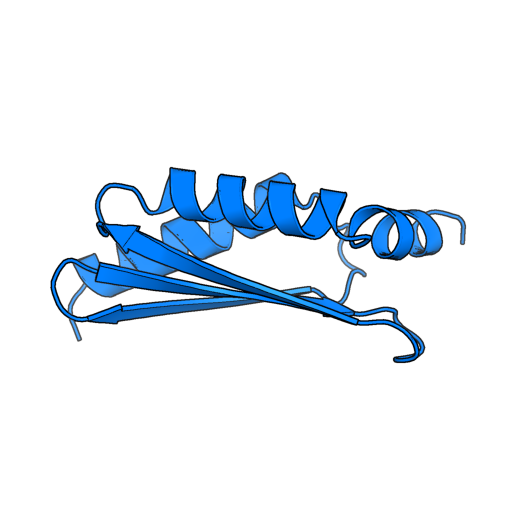1 84 ? 5.967 -4.870 -13.466 1.00 87.50 84 ILE A N 1
ATOM 611 C CA . ILE A 1 84 ? 6.672 -3.585 -13.344 1.00 87.50 84 ILE A CA 1
ATOM 612 C C . ILE A 1 84 ? 7.803 -3.679 -12.309 1.00 87.50 84 ILE A C 1
ATOM 614 O O . ILE A 1 84 ? 8.870 -3.114 -12.532 1.00 87.50 84 ILE A O 1
ATOM 618 N N . LEU A 1 85 ? 7.580 -4.378 -11.191 1.00 83.31 85 LEU A N 1
ATOM 619 C CA . LEU A 1 85 ? 8.594 -4.579 -10.150 1.00 83.31 85 LEU A CA 1
ATOM 620 C C . LEU A 1 85 ? 9.731 -5.492 -10.613 1.00 83.31 85 LEU A C 1
ATOM 622 O O . LEU A 1 85 ? 10.894 -5.184 -10.364 1.00 83.31 85 LEU A O 1
ATOM 626 N N . ASP A 1 86 ? 9.398 -6.599 -11.275 1.00 83.00 86 ASP A N 1
ATOM 627 C CA . ASP A 1 86 ? 10.371 -7.595 -11.730 1.00 83.00 86 ASP A CA 1
ATOM 628 C C . ASP A 1 86 ? 11.318 -6.991 -12.791 1.00 83.00 86 ASP A C 1
ATOM 630 O O . ASP A 1 86 ? 12.527 -7.219 -12.728 1.00 83.00 86 ASP A O 1
ATOM 634 N N . GLU A 1 87 ? 10.813 -6.118 -13.678 1.00 80.75 87 GLU A N 1
ATOM 635 C CA . GLU A 1 87 ? 11.623 -5.355 -14.651 1.00 80.75 87 GLU A CA 1
ATOM 636 C C . GLU A 1 87 ? 12.709 -4.471 -13.992 1.00 80.75 87 GLU A C 1
ATOM 638 O O . GLU A 1 87 ? 13.671 -4.087 -14.658 1.00 80.75 87 GLU A O 1
ATOM 643 N N . LEU A 1 88 ? 12.587 -4.136 -12.699 1.00 72.69 88 LEU A N 1
ATOM 644 C CA . LEU A 1 88 ? 13.566 -3.318 -11.967 1.00 72.69 88 LEU A CA 1
ATOM 645 C C . LEU A 1 88 ? 14.698 -4.125 -11.327 1.00 72.69 88 LEU A C 1
ATOM 647 O O . LEU A 1 88 ? 15.738 -3.553 -11.008 1.00 72.69 88 LEU A O 1
ATOM 651 N N . ILE A 1 89 ? 14.494 -5.424 -11.094 1.00 65.44 89 ILE A N 1
ATOM 652 C CA . ILE A 1 89 ? 15.475 -6.297 -10.431 1.00 65.44 89 ILE A CA 1
ATOM 653 C C . ILE A 1 89 ? 16.465 -6.892 -11.448 1.00 65.44 89 ILE A C 1
ATOM 655 O O . ILE A 1 89 ? 17.568 -7.280 -11.072 1.00 65.44 89 ILE A O 1
ATOM 659 N N . GLU A 1 90 ? 16.110 -6.935 -12.735 1.00 56.00 90 GLU A N 1
ATOM 660 C CA . GLU A 1 90 ? 16.958 -7.488 -13.804 1.00 56.00 90 GLU A CA 1
ATOM 661 C C . GLU A 1 90 ? 18.116 -6.572 -14.270 1.00 56.00 90 GLU A C 1
ATOM 663 O O . GLU A 1 90 ? 18.800 -6.922 -15.235 1.00 56.00 90 GLU A O 1
ATOM 668 N N . TYR A 1 91 ? 18.375 -5.436 -13.605 1.00 46.00 91 TYR A N 1
ATOM 669 C CA . TYR A 1 91 ? 19.415 -4.468 -14.000 1.00 46.00 91 TYR A CA 1
ATOM 670 C C . TYR A 1 91 ? 20.593 -4.362 -13.021 1.00 46.00 91 TYR A C 1
ATOM 672 O O . TYR A 1 91 ? 20.360 -4.297 -11.793 1.00 46.00 91 TYR A O 1
#

InterPro domains:
  IPR000860 Porphobilinogen deaminase [PTHR11557] (2-88)
  IPR022418 Porphobilinogen deaminase, C-terminal [PF03900] (9-77)
  IPR036803 Porphobilinogen deaminase, C-terminal domain superfamily [G3DSA:3.30.160.40] (3-90)
  IPR036803 Porphobilinogen deaminase, C-terminal domain superfamily [SSF54782] (2-89)